Protein AF-A0A2W7J2G6-F1 (afdb_monomer_lite)

Sequence (87 aa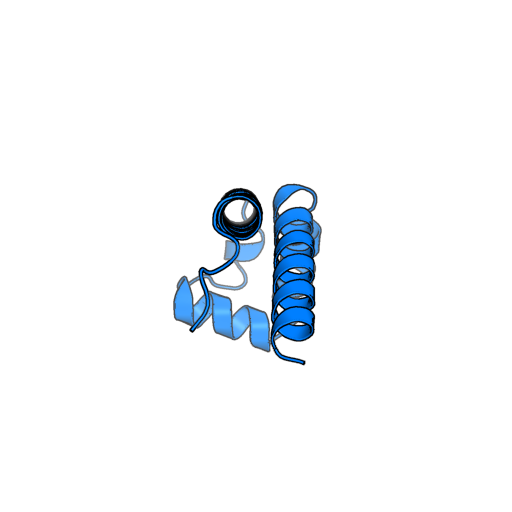):
MLRLFLLLTILWCVFISTAMAFAPERVLAYVQRSRIWMWYMKTIFSITSESLGSKTAVRWVRIQGGIGLIAALLAQYVWLVHPASSP

Secondary structure (DSSP, 8-state):
-HHHHHHHHHHHHHHHHHHHHH-HHHHHHHHHH-HHHHHHHHHHH---TTTTTSHHHHHHHHHHHHHHHHHHHHHHHHHHHS-----

Foldseek 3Di:
DVVVVVVVVLVVLLVQLQCLQPPVVVVLVVCLVDPVSQVVCCVPVVDHNVCSPDPVVSVVSNVSSVVSNVVSVVVVVCCVVCVDPDD

pLDDT: mean 75.54, std 7.94, range [41.41, 82.69]

Structure (mmCIF, N/CA/C/O backbone):
data_AF-A0A2W7J2G6-F1
#
_entry.id   AF-A0A2W7J2G6-F1
#
loop_
_atom_site.group_PDB
_atom_site.id
_atom_site.type_symbol
_atom_site.label_atom_id
_atom_site.label_alt_id
_atom_site.label_comp_id
_atom_site.label_asym_id
_atom_site.label_entity_id
_atom_site.label_seq_id
_atom_site.pdbx_PDB_ins_code
_atom_site.Cartn_x
_atom_site.Cartn_y
_atom_site.Cartn_z
_atom_site.occupancy
_atom_site.B_iso_or_equiv
_atom_site.auth_seq_id
_atom_site.auth_comp_id
_atom_site.auth_asym_id
_atom_site.auth_atom_id
_atom_site.pdbx_PDB_model_num
ATOM 1 N N . MET A 1 1 ? 8.860 -14.353 -19.725 1.00 63.22 1 MET A N 1
ATOM 2 C CA . MET A 1 1 ? 8.251 -14.649 -18.406 1.00 63.22 1 MET A CA 1
ATOM 3 C C . MET A 1 1 ? 8.588 -13.574 -17.366 1.00 63.22 1 MET A C 1
ATOM 5 O O . MET A 1 1 ? 7.663 -12.926 -16.899 1.00 63.22 1 MET A O 1
ATOM 9 N N . LEU A 1 2 ? 9.869 -13.276 -17.090 1.00 74.00 2 LEU A N 1
ATOM 10 C CA . LEU A 1 2 ? 10.287 -12.253 -16.104 1.00 74.00 2 LEU A CA 1
ATOM 11 C C . LEU A 1 2 ? 9.696 -10.845 -16.344 1.00 74.00 2 LEU A C 1
ATOM 13 O O . LEU A 1 2 ? 9.229 -10.200 -15.413 1.00 74.00 2 LEU A O 1
ATOM 17 N N . ARG A 1 3 ? 9.659 -10.381 -17.602 1.00 71.19 3 ARG A N 1
ATOM 18 C CA . ARG A 1 3 ? 9.106 -9.057 -17.958 1.00 71.19 3 ARG A CA 1
ATOM 19 C C . ARG A 1 3 ? 7.609 -8.924 -17.644 1.00 71.19 3 ARG A C 1
ATOM 21 O O . ARG A 1 3 ? 7.172 -7.884 -17.170 1.00 71.19 3 ARG A O 1
ATOM 28 N N . LEU A 1 4 ? 6.844 -9.991 -17.875 1.00 79.50 4 LEU A N 1
ATOM 29 C CA . LEU A 1 4 ? 5.409 -10.060 -17.573 1.00 79.50 4 LEU A CA 1
ATOM 30 C C . LEU A 1 4 ? 5.165 -10.078 -16.060 1.00 79.50 4 LEU A C 1
ATOM 32 O O . LEU A 1 4 ? 4.290 -9.375 -15.571 1.00 79.50 4 LEU A O 1
ATOM 36 N N . PHE A 1 5 ? 5.990 -10.823 -15.321 1.00 78.56 5 PHE A N 1
ATOM 37 C CA . PHE A 1 5 ? 5.954 -10.846 -13.861 1.00 78.56 5 PHE A CA 1
ATOM 38 C C . PHE A 1 5 ? 6.243 -9.462 -13.257 1.00 78.56 5 PHE A C 1
ATOM 40 O O . PHE A 1 5 ? 5.492 -9.002 -12.405 1.00 78.56 5 PHE A O 1
ATOM 47 N N . LEU A 1 6 ? 7.269 -8.755 -13.744 1.00 74.94 6 LEU A N 1
ATOM 48 C CA . LEU A 1 6 ? 7.584 -7.388 -13.307 1.00 74.94 6 LEU A CA 1
ATOM 49 C C . LEU A 1 6 ? 6.437 -6.409 -13.585 1.00 74.94 6 LEU A C 1
ATOM 51 O O . LEU A 1 6 ? 6.079 -5.633 -12.704 1.00 74.94 6 LEU A O 1
ATOM 55 N N . LEU A 1 7 ? 5.827 -6.476 -14.771 1.00 76.56 7 LEU A N 1
ATOM 56 C CA . LEU A 1 7 ? 4.668 -5.649 -15.121 1.00 76.56 7 LEU A CA 1
ATOM 57 C C . LEU A 1 7 ? 3.475 -5.893 -14.193 1.00 76.56 7 LEU A C 1
ATOM 59 O O . LEU A 1 7 ? 2.869 -4.936 -13.717 1.00 76.56 7 LEU A O 1
ATOM 63 N N . LEU A 1 8 ? 3.160 -7.157 -13.903 1.00 81.19 8 LEU A N 1
ATOM 64 C CA . LEU A 1 8 ? 2.081 -7.511 -12.978 1.00 81.19 8 LEU A CA 1
ATOM 65 C C . LEU A 1 8 ? 2.362 -6.998 -11.564 1.00 81.19 8 LEU A C 1
ATOM 67 O O . LEU A 1 8 ? 1.466 -6.448 -10.928 1.00 81.19 8 LEU A O 1
ATOM 71 N N . THR A 1 9 ? 3.604 -7.108 -11.095 1.00 79.56 9 THR A N 1
ATOM 72 C CA . THR A 1 9 ? 4.011 -6.576 -9.790 1.00 79.56 9 THR A CA 1
ATOM 73 C C . THR A 1 9 ? 3.892 -5.054 -9.739 1.00 79.56 9 THR A C 1
ATOM 75 O O . THR A 1 9 ? 3.368 -4.524 -8.765 1.00 79.56 9 THR A O 1
ATOM 78 N N . ILE A 1 10 ? 4.305 -4.340 -10.794 1.00 78.88 10 ILE A N 1
ATOM 79 C CA . ILE A 1 10 ? 4.169 -2.876 -10.874 1.00 78.88 10 ILE A CA 1
ATOM 80 C C . ILE A 1 10 ? 2.692 -2.475 -10.859 1.00 78.88 10 ILE A C 1
ATOM 82 O O . ILE A 1 10 ? 2.304 -1.628 -10.058 1.00 78.88 10 ILE A O 1
ATOM 86 N N . LEU A 1 11 ? 1.854 -3.110 -11.686 1.00 80.62 11 LEU A N 1
ATOM 87 C CA . LEU A 1 11 ? 0.409 -2.856 -11.707 1.00 80.62 11 LEU A CA 1
ATOM 88 C C . LEU A 1 11 ? -0.225 -3.112 -10.341 1.00 80.62 11 LEU A C 1
ATOM 90 O O . LEU A 1 11 ? -1.068 -2.334 -9.891 1.00 80.62 11 LEU A O 1
ATOM 94 N N . TRP A 1 12 ? 0.208 -4.172 -9.660 1.00 79.69 12 TRP A N 1
ATOM 95 C CA . TRP A 1 12 ? -0.316 -4.499 -8.348 1.00 79.69 12 TRP A CA 1
ATOM 96 C C . TRP A 1 12 ? 0.093 -3.469 -7.289 1.00 79.69 12 TRP A C 1
ATOM 98 O O . TRP A 1 12 ? -0.752 -2.996 -6.528 1.00 79.69 12 TRP A O 1
ATOM 108 N N . CYS A 1 13 ? 1.354 -3.028 -7.306 1.00 79.12 13 CYS A N 1
ATOM 109 C CA . CYS A 1 13 ? 1.836 -1.937 -6.462 1.00 79.12 13 CYS A CA 1
ATOM 110 C C . CYS A 1 13 ? 1.063 -0.636 -6.711 1.00 79.12 13 CYS A C 1
ATOM 112 O O . CYS A 1 13 ? 0.601 -0.020 -5.754 1.00 79.12 13 CYS A O 1
ATOM 114 N N . VAL A 1 14 ? 0.850 -0.249 -7.975 1.00 80.94 14 VAL A N 1
ATOM 115 C CA . VAL A 1 14 ? 0.058 0.942 -8.324 1.00 80.94 14 VAL A CA 1
ATOM 116 C C . VAL A 1 14 ? -1.352 0.825 -7.755 1.00 80.94 14 VAL A C 1
ATOM 118 O O . VAL A 1 14 ? -1.830 1.766 -7.125 1.00 80.94 14 VAL A O 1
ATOM 121 N N . PHE A 1 15 ? -2.015 -0.321 -7.915 1.00 81.94 15 PHE A N 1
ATOM 122 C CA . PHE A 1 15 ? -3.376 -0.508 -7.417 1.00 81.94 15 PHE A CA 1
ATOM 123 C C . PHE A 1 15 ? -3.457 -0.388 -5.889 1.00 81.94 15 PHE A C 1
ATOM 125 O O . PHE A 1 15 ? -4.303 0.350 -5.381 1.00 81.94 15 PHE A O 1
ATOM 132 N N . ILE A 1 16 ? -2.566 -1.059 -5.148 1.00 80.25 16 ILE A N 1
ATOM 133 C CA . ILE A 1 16 ? -2.528 -0.972 -3.680 1.00 80.25 16 ILE A CA 1
ATOM 134 C C . ILE A 1 16 ? -2.241 0.467 -3.237 1.00 80.25 16 ILE A C 1
ATOM 136 O O . ILE A 1 16 ? -2.940 0.996 -2.372 1.00 80.25 16 ILE A O 1
ATOM 140 N N . SER A 1 17 ? -1.252 1.127 -3.841 1.00 77.94 17 SER A N 1
ATOM 141 C CA . SER A 1 17 ? -0.891 2.510 -3.513 1.00 77.94 17 SER A CA 1
ATOM 142 C C . SER A 1 17 ? -2.023 3.492 -3.806 1.00 77.94 17 SER A C 1
ATOM 144 O O . SER A 1 17 ? -2.293 4.382 -3.001 1.00 77.94 17 SER A O 1
ATOM 146 N N . THR A 1 18 ? -2.748 3.285 -4.905 1.00 81.31 18 THR A N 1
ATOM 147 C CA . THR A 1 18 ? -3.937 4.071 -5.255 1.00 81.31 18 THR A CA 1
ATOM 148 C C . THR A 1 18 ? -5.041 3.863 -4.217 1.00 81.31 18 THR A C 1
ATOM 150 O O . THR A 1 18 ? -5.613 4.829 -3.711 1.00 81.31 18 THR A O 1
ATOM 153 N N . ALA A 1 19 ? -5.298 2.614 -3.819 1.00 80.12 19 ALA A N 1
ATOM 154 C CA . ALA A 1 19 ? -6.273 2.308 -2.776 1.00 80.12 19 ALA A CA 1
ATOM 155 C C . ALA A 1 19 ? -5.904 2.971 -1.435 1.00 80.12 19 ALA A C 1
ATOM 157 O O . ALA A 1 19 ? -6.768 3.555 -0.781 1.00 80.12 19 ALA A O 1
ATOM 158 N N . MET A 1 20 ? -4.622 2.958 -1.059 1.00 79.62 20 MET A N 1
ATOM 159 C CA . MET A 1 20 ? -4.115 3.632 0.142 1.00 79.62 20 MET A CA 1
ATOM 160 C C . MET A 1 20 ? -4.223 5.164 0.063 1.00 79.62 20 MET A C 1
ATOM 162 O O . MET A 1 20 ? -4.518 5.807 1.069 1.00 79.62 20 MET A O 1
ATOM 166 N N . ALA A 1 21 ? -4.023 5.764 -1.114 1.00 76.94 21 ALA A N 1
ATOM 167 C CA . ALA A 1 21 ? -4.055 7.216 -1.301 1.00 76.94 21 ALA A CA 1
ATOM 168 C C . ALA A 1 21 ? -5.482 7.803 -1.319 1.00 76.94 21 ALA A C 1
ATOM 170 O O . ALA A 1 21 ? -5.727 8.879 -0.755 1.00 76.94 21 ALA A O 1
ATOM 171 N N . PHE A 1 22 ? -6.430 7.106 -1.954 1.00 80.25 22 PHE A N 1
ATOM 172 C CA . PHE A 1 22 ? -7.798 7.601 -2.152 1.00 80.25 22 PHE A CA 1
ATOM 173 C C . PHE A 1 22 ? -8.804 7.051 -1.142 1.00 80.25 22 PHE A C 1
ATOM 175 O O . PHE A 1 22 ? -9.725 7.769 -0.762 1.00 80.25 22 PHE A O 1
ATOM 182 N N . ALA A 1 23 ? -8.618 5.817 -0.671 1.00 82.69 23 ALA A N 1
ATOM 183 C CA . ALA A 1 23 ? -9.519 5.166 0.276 1.00 82.69 23 ALA A CA 1
ATOM 184 C C . ALA A 1 23 ? -8.765 4.587 1.494 1.00 82.69 23 ALA A C 1
ATOM 186 O O . ALA A 1 23 ? -8.936 3.404 1.814 1.00 82.69 23 ALA A O 1
ATOM 187 N N . PRO A 1 24 ? -7.962 5.403 2.214 1.00 79.31 24 PRO A N 1
ATOM 188 C CA . PRO A 1 24 ? -7.163 4.932 3.347 1.00 79.31 24 PRO A CA 1
ATOM 189 C C . PRO A 1 24 ? -8.024 4.281 4.435 1.00 79.31 24 PRO A C 1
ATOM 191 O O . PRO A 1 24 ? -7.609 3.295 5.031 1.00 79.31 24 PRO A O 1
ATOM 194 N N . GLU A 1 25 ? -9.248 4.765 4.649 1.00 81.31 25 GLU A N 1
ATOM 195 C CA . GLU A 1 25 ? -10.191 4.217 5.634 1.00 81.31 25 GLU A CA 1
ATOM 196 C C . GLU A 1 25 ? -10.613 2.778 5.307 1.00 81.31 25 GLU A C 1
ATOM 198 O O . GLU A 1 25 ? -10.659 1.923 6.189 1.00 81.31 25 GLU A O 1
ATOM 203 N N . ARG A 1 26 ? -10.861 2.472 4.026 1.00 81.81 26 ARG A N 1
ATOM 204 C CA . ARG A 1 26 ? -11.199 1.109 3.588 1.00 81.81 26 ARG A CA 1
ATOM 205 C C . ARG A 1 26 ? -10.008 0.169 3.705 1.00 81.81 26 ARG A C 1
ATOM 207 O O . ARG A 1 26 ? -10.179 -0.982 4.101 1.00 81.81 26 ARG A O 1
ATOM 214 N N . VAL A 1 27 ? -8.811 0.658 3.383 1.00 80.75 27 VAL A N 1
ATOM 215 C CA . VAL A 1 27 ? -7.578 -0.120 3.548 1.00 80.75 27 VAL A CA 1
ATOM 216 C C . VAL A 1 27 ? -7.324 -0.398 5.024 1.00 80.75 27 VAL A C 1
ATOM 218 O O . VAL A 1 27 ? -7.042 -1.535 5.379 1.00 80.75 27 VAL A O 1
ATOM 221 N N . LEU A 1 28 ? -7.499 0.592 5.897 1.00 79.56 28 LEU A N 1
ATOM 222 C CA . LEU A 1 28 ? -7.367 0.425 7.343 1.00 79.56 28 LEU A CA 1
ATOM 223 C C . LEU A 1 28 ? -8.393 -0.560 7.909 1.00 79.56 28 LEU A C 1
ATOM 225 O O . LEU A 1 28 ? -8.018 -1.437 8.682 1.00 79.56 28 LEU A O 1
ATOM 229 N N . ALA A 1 29 ? -9.651 -0.496 7.466 1.00 82.44 29 ALA A N 1
ATOM 230 C CA . ALA A 1 29 ? -10.673 -1.472 7.842 1.00 82.44 29 ALA A CA 1
ATOM 231 C C . ALA A 1 29 ? -10.305 -2.900 7.392 1.00 82.44 29 ALA A C 1
ATOM 233 O O . ALA A 1 29 ? -10.522 -3.869 8.123 1.00 82.44 29 ALA A O 1
ATOM 234 N N . TYR A 1 30 ? -9.699 -3.046 6.209 1.00 80.44 30 TYR A N 1
ATOM 235 C CA . TYR A 1 30 ? -9.191 -4.330 5.728 1.00 80.44 30 TYR A CA 1
ATOM 236 C C . TYR A 1 30 ? -7.976 -4.812 6.535 1.00 80.44 30 TYR A 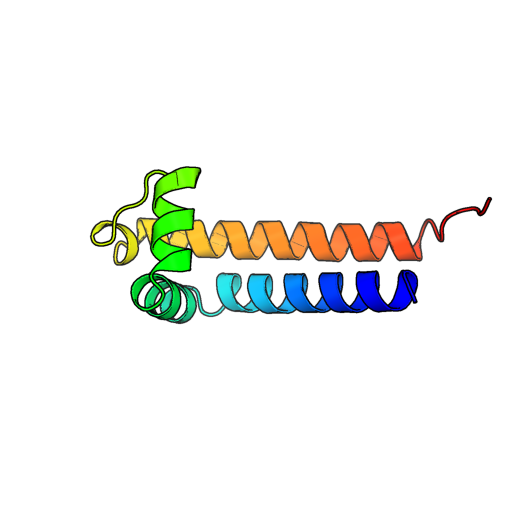C 1
ATOM 238 O O . TYR A 1 30 ? -7.929 -5.971 6.943 1.00 80.44 30 TYR A O 1
ATOM 246 N N . VAL A 1 31 ? -7.023 -3.922 6.827 1.00 77.44 31 VAL A N 1
ATOM 247 C CA . VAL A 1 31 ? -5.840 -4.197 7.660 1.00 77.44 31 VAL A CA 1
ATOM 248 C C . VAL A 1 31 ? -6.258 -4.647 9.057 1.00 77.44 31 VAL A C 1
ATOM 250 O O . VAL A 1 31 ? -5.731 -5.635 9.559 1.00 77.44 31 VAL A O 1
ATOM 253 N N . GLN A 1 32 ? -7.248 -3.985 9.655 1.00 79.69 32 GLN A N 1
ATOM 254 C CA . GLN A 1 32 ? -7.803 -4.359 10.953 1.00 79.69 32 GLN A CA 1
ATOM 255 C C . GLN A 1 32 ? -8.459 -5.749 10.918 1.00 79.69 32 GLN A C 1
ATOM 257 O O . GLN A 1 32 ? -8.374 -6.498 11.891 1.00 79.69 32 GLN A O 1
ATOM 262 N N . ARG A 1 33 ? -9.077 -6.128 9.790 1.00 81.00 33 ARG A N 1
ATOM 263 C CA . ARG A 1 33 ? -9.704 -7.445 9.602 1.00 81.00 33 ARG A CA 1
ATOM 264 C C . ARG A 1 33 ? -8.690 -8.558 9.307 1.00 81.00 33 ARG A C 1
ATOM 266 O O . ARG A 1 33 ? -8.905 -9.703 9.704 1.00 81.00 33 ARG A O 1
ATOM 273 N N . SER A 1 34 ? -7.585 -8.254 8.631 1.00 79.94 34 SER A N 1
ATOM 274 C CA . SER A 1 34 ? -6.549 -9.228 8.275 1.00 79.94 34 SER A CA 1
ATOM 275 C C . SER A 1 34 ? -5.467 -9.341 9.348 1.00 79.94 34 SER A C 1
ATOM 277 O O . SER A 1 34 ? -4.595 -8.484 9.467 1.00 79.94 34 SER A O 1
ATOM 279 N N . ARG A 1 35 ? -5.427 -10.483 10.052 1.00 77.44 35 ARG A N 1
ATOM 280 C CA . ARG A 1 35 ? -4.395 -10.771 11.070 1.00 77.44 35 ARG A CA 1
ATOM 281 C C . ARG A 1 35 ? -2.961 -10.640 10.554 1.00 77.44 35 ARG A C 1
ATOM 283 O O . ARG A 1 35 ? -2.123 -10.123 11.278 1.00 77.44 35 ARG A O 1
ATOM 290 N N . ILE A 1 36 ? -2.689 -11.069 9.320 1.00 81.44 36 ILE A N 1
ATOM 291 C CA . ILE A 1 36 ? -1.352 -10.989 8.701 1.00 81.44 36 ILE A CA 1
ATOM 292 C C . ILE A 1 36 ? -0.914 -9.530 8.533 1.00 81.44 36 ILE A C 1
ATOM 294 O O . ILE A 1 36 ? 0.207 -9.173 8.880 1.00 81.44 36 ILE A O 1
ATOM 298 N N . TRP A 1 37 ? -1.819 -8.677 8.052 1.00 74.06 37 TRP A N 1
ATOM 299 C CA . TRP A 1 37 ? -1.553 -7.253 7.858 1.00 74.06 37 TRP A CA 1
ATOM 300 C C . TRP A 1 37 ? -1.386 -6.509 9.181 1.00 74.06 37 TRP A C 1
ATOM 302 O O . TRP A 1 37 ? -0.481 -5.692 9.315 1.00 74.06 37 TRP A O 1
ATOM 312 N N . MET A 1 38 ? -2.212 -6.837 10.172 1.00 76.12 38 MET A N 1
ATOM 313 C CA . MET A 1 38 ? -2.051 -6.373 11.550 1.00 76.12 38 MET A CA 1
ATOM 314 C C . MET A 1 38 ? -0.691 -6.770 12.134 1.00 76.12 38 MET A C 1
ATOM 316 O O . MET A 1 38 ? -0.034 -5.949 12.768 1.00 76.12 38 MET A O 1
ATOM 320 N N . TRP A 1 39 ? -0.243 -8.005 11.893 1.00 79.19 39 TRP A N 1
ATOM 321 C CA . TRP A 1 39 ? 1.074 -8.466 12.329 1.00 79.19 39 TRP A CA 1
ATOM 322 C C . TRP A 1 39 ? 2.182 -7.667 11.646 1.00 79.19 39 TRP A C 1
ATOM 324 O O . TRP A 1 39 ? 3.021 -7.098 12.328 1.00 79.19 39 TRP A O 1
ATOM 334 N N . TYR A 1 40 ? 2.122 -7.528 10.321 1.00 74.69 40 TYR A N 1
ATOM 335 C CA . TYR A 1 40 ? 3.083 -6.743 9.547 1.00 74.69 40 TYR A CA 1
ATOM 336 C C . TYR A 1 40 ? 3.183 -5.288 10.032 1.00 74.69 40 TYR A C 1
ATOM 338 O O . TYR A 1 40 ? 4.279 -4.789 10.282 1.00 74.69 40 TYR A O 1
ATOM 346 N N . MET A 1 41 ? 2.044 -4.620 10.232 1.00 72.31 41 MET A N 1
ATOM 347 C CA . MET A 1 41 ? 1.999 -3.242 10.732 1.00 72.31 41 MET A CA 1
ATOM 348 C C . MET A 1 41 ? 2.545 -3.122 12.159 1.00 72.31 41 MET A C 1
ATOM 350 O O . MET A 1 41 ? 3.247 -2.160 12.471 1.00 72.31 41 MET A O 1
ATOM 354 N N . LYS A 1 42 ? 2.290 -4.118 13.014 1.00 76.44 42 LYS A N 1
ATOM 355 C CA . LYS A 1 42 ? 2.844 -4.171 14.369 1.00 76.44 42 LYS A CA 1
ATOM 356 C C . LYS A 1 42 ? 4.356 -4.413 14.366 1.00 76.44 42 LYS A C 1
ATOM 358 O O . LYS A 1 42 ? 5.052 -3.815 15.174 1.00 76.44 42 LYS A O 1
ATOM 363 N N . THR A 1 43 ? 4.869 -5.260 13.476 1.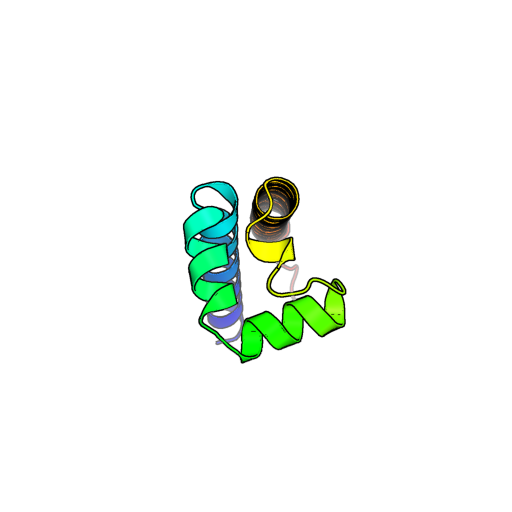00 77.81 43 THR A N 1
ATOM 364 C CA . THR A 1 43 ? 6.299 -5.599 13.416 1.00 77.81 43 THR A CA 1
ATOM 365 C C . THR A 1 43 ? 7.136 -4.488 12.788 1.00 77.81 43 THR A C 1
ATOM 367 O O . THR A 1 43 ? 8.222 -4.203 13.275 1.00 77.81 43 THR A O 1
ATOM 370 N N . ILE A 1 44 ? 6.650 -3.863 11.712 1.00 73.31 44 ILE A N 1
ATOM 371 C CA . ILE A 1 44 ? 7.414 -2.851 10.967 1.00 73.31 44 ILE A CA 1
ATOM 372 C C . ILE A 1 44 ? 7.235 -1.458 11.577 1.00 73.31 44 ILE A C 1
ATOM 374 O O . ILE A 1 44 ? 8.198 -0.707 11.698 1.00 73.31 44 ILE A O 1
ATOM 378 N N . PHE A 1 45 ? 6.002 -1.100 11.941 1.00 67.12 45 PHE A N 1
ATOM 379 C CA . PHE A 1 45 ? 5.649 0.269 12.324 1.00 67.12 45 PHE A CA 1
ATOM 380 C C . PHE A 1 45 ? 5.298 0.415 13.807 1.00 67.12 45 PHE A C 1
ATOM 382 O O . PHE A 1 45 ? 4.987 1.521 14.243 1.00 67.12 45 PHE A O 1
ATOM 389 N N . SER A 1 46 ? 5.325 -0.672 14.591 1.00 73.75 46 SER A N 1
ATOM 390 C CA . SER A 1 46 ? 4.892 -0.678 16.000 1.00 73.75 46 SER A CA 1
ATOM 391 C C . SER A 1 46 ? 3.472 -0.124 16.199 1.00 73.75 46 SER A C 1
ATOM 393 O O . SER A 1 46 ? 3.131 0.384 17.265 1.00 73.75 46 SER A O 1
ATOM 395 N N . ILE A 1 47 ? 2.628 -0.220 15.164 1.00 67.81 47 ILE A N 1
ATOM 396 C CA . ILE A 1 47 ? 1.245 0.263 15.168 1.00 67.81 47 ILE A CA 1
ATOM 397 C C . ILE A 1 47 ? 0.334 -0.819 15.763 1.00 67.81 47 ILE A C 1
ATOM 399 O O . ILE A 1 47 ? 0.364 -1.979 15.351 1.00 67.81 47 ILE A O 1
ATOM 403 N N . THR A 1 48 ? -0.497 -0.439 16.731 1.00 70.81 48 THR A N 1
ATOM 404 C CA . THR A 1 48 ? -1.513 -1.285 17.374 1.00 70.81 48 THR A CA 1
ATOM 405 C C . THR A 1 48 ? -2.908 -1.072 16.775 1.00 70.81 48 THR A C 1
ATOM 407 O O . THR A 1 48 ? -3.196 -0.054 16.149 1.00 70.81 48 THR A O 1
ATOM 410 N N . SER A 1 49 ? -3.820 -2.028 16.992 1.00 67.19 49 SER A N 1
ATOM 411 C CA . SER A 1 49 ? -5.216 -1.953 16.519 1.00 67.19 49 SER A CA 1
ATOM 412 C C . SER A 1 49 ? -5.971 -0.712 16.982 1.00 67.19 49 SER A C 1
ATOM 414 O O . SER A 1 49 ? -6.824 -0.221 16.251 1.00 67.19 49 SER A O 1
ATOM 416 N N . GLU A 1 50 ? -5.655 -0.188 18.166 1.00 67.94 50 GLU A N 1
ATOM 417 C CA . GLU A 1 50 ? -6.264 1.043 18.681 1.00 67.94 50 GLU A CA 1
ATOM 418 C C . GLU A 1 50 ? -5.805 2.291 17.921 1.00 67.94 50 GLU A C 1
ATOM 420 O O . GLU A 1 50 ? -6.587 3.220 17.733 1.00 67.94 50 GLU A O 1
ATOM 425 N N . SER A 1 51 ? -4.560 2.318 17.432 1.00 69.00 51 SER A N 1
ATOM 426 C CA . SER A 1 51 ? -4.041 3.475 16.700 1.00 69.00 51 SER A CA 1
ATOM 427 C C . SER A 1 51 ? -4.437 3.473 15.222 1.00 69.00 51 SER A C 1
ATOM 429 O O . SER A 1 51 ? -4.479 4.546 14.622 1.00 69.00 51 SER A O 1
ATOM 431 N N . LEU A 1 52 ? -4.827 2.321 14.655 1.00 66.75 52 LEU A N 1
ATOM 432 C CA . LEU A 1 52 ? -5.319 2.182 13.273 1.00 66.75 52 LEU A CA 1
ATOM 433 C C . LEU A 1 52 ? -6.597 2.997 12.984 1.00 66.75 52 LEU A C 1
ATOM 435 O O . LEU A 1 52 ? -6.784 3.437 11.853 1.00 66.75 52 LEU A O 1
ATOM 439 N N . GLY A 1 53 ? -7.444 3.250 13.989 1.00 64.88 53 GLY A N 1
ATOM 440 C CA . GLY A 1 53 ? -8.642 4.096 13.857 1.00 64.88 53 GLY A CA 1
ATOM 441 C C . GLY A 1 53 ? -8.382 5.601 14.009 1.00 64.88 53 GLY A C 1
ATOM 442 O O . GLY A 1 53 ? -9.281 6.414 13.798 1.00 64.88 53 GLY A O 1
ATOM 443 N N . SER A 1 54 ? -7.163 5.999 14.385 1.00 77.31 54 SER A N 1
ATOM 444 C CA . SER A 1 54 ? -6.815 7.404 14.596 1.00 77.31 54 SER A CA 1
ATOM 445 C C . SER A 1 54 ? -6.643 8.149 13.271 1.00 77.31 54 SER A C 1
ATOM 447 O O . SER A 1 54 ? -6.102 7.616 12.299 1.00 77.31 54 SER A O 1
ATOM 449 N N . LYS A 1 55 ? -6.990 9.445 13.258 1.00 78.19 55 LYS A N 1
ATOM 450 C CA . LYS A 1 55 ? -6.707 10.359 12.132 1.00 78.19 55 LYS A CA 1
ATOM 451 C C . LYS A 1 55 ? -5.231 10.328 11.724 1.00 78.19 55 LYS A C 1
ATOM 453 O O . LYS A 1 55 ? -4.911 10.531 10.555 1.00 78.19 55 LYS A O 1
ATOM 458 N N . THR A 1 56 ? -4.339 10.045 12.672 1.00 78.38 56 THR A N 1
ATOM 459 C CA . THR A 1 56 ? -2.902 9.900 12.432 1.00 78.38 56 THR A CA 1
ATOM 460 C C . THR A 1 56 ? -2.597 8.690 11.546 1.00 78.38 56 THR A C 1
ATOM 462 O O . THR A 1 56 ? -1.868 8.842 10.569 1.00 78.38 56 THR A O 1
ATOM 465 N N . ALA A 1 57 ? -3.196 7.521 11.800 1.00 75.00 57 ALA A N 1
ATOM 466 C CA . ALA A 1 57 ? -2.997 6.325 10.976 1.00 75.00 57 ALA A CA 1
ATOM 467 C C . ALA A 1 57 ? -3.560 6.494 9.560 1.00 75.00 57 ALA A C 1
ATOM 469 O O . ALA A 1 57 ? -2.892 6.139 8.592 1.00 75.00 57 ALA A O 1
ATOM 470 N N . VAL A 1 58 ? -4.731 7.129 9.422 1.00 77.94 58 VAL A N 1
ATOM 471 C CA . VAL A 1 58 ? -5.300 7.494 8.110 1.00 77.94 58 VAL A CA 1
ATOM 472 C C . VAL A 1 58 ? -4.319 8.361 7.322 1.00 77.94 58 VAL A C 1
ATOM 474 O O . VAL A 1 58 ? -4.078 8.111 6.142 1.00 77.94 58 VAL A O 1
ATOM 477 N N . ARG A 1 59 ? -3.704 9.354 7.976 1.00 80.06 59 ARG A N 1
ATOM 478 C CA . ARG A 1 59 ? -2.721 10.245 7.348 1.00 80.06 59 ARG A CA 1
ATOM 479 C C . ARG A 1 59 ? -1.458 9.494 6.926 1.00 80.06 59 ARG A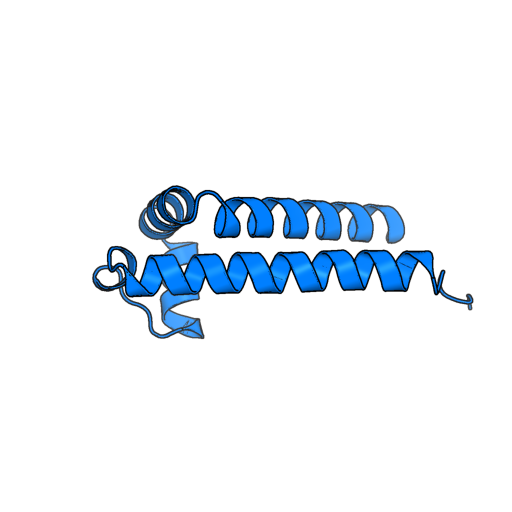 C 1
ATOM 481 O O . ARG A 1 59 ? -1.000 9.694 5.806 1.00 80.06 59 ARG A O 1
ATOM 488 N N . TRP A 1 60 ? -0.943 8.604 7.773 1.00 79.00 60 TRP A N 1
ATOM 489 C CA . TRP A 1 60 ? 0.223 7.772 7.463 1.00 79.00 60 TRP A CA 1
ATOM 490 C C . TRP A 1 60 ? -0.020 6.821 6.293 1.00 79.00 60 TRP A C 1
ATOM 492 O O . TRP A 1 60 ? 0.800 6.778 5.380 1.00 79.00 60 TRP A O 1
ATOM 502 N N . VAL A 1 61 ? -1.160 6.123 6.267 1.00 79.88 61 VAL A N 1
ATOM 503 C CA . VAL A 1 61 ? -1.531 5.243 5.146 1.00 79.88 61 VAL A CA 1
ATOM 504 C C . VAL A 1 61 ? -1.662 6.040 3.854 1.00 79.88 61 VA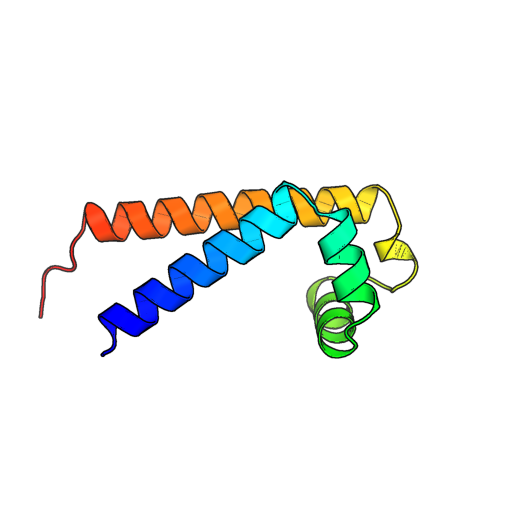L A C 1
ATOM 506 O O . VAL A 1 61 ? -1.194 5.600 2.807 1.00 79.88 61 VAL A O 1
ATOM 509 N N . ARG A 1 62 ? -2.222 7.249 3.921 1.00 80.56 62 ARG A N 1
ATOM 510 C CA . ARG A 1 62 ? -2.338 8.125 2.752 1.00 80.56 62 ARG A CA 1
ATOM 511 C C . ARG A 1 62 ? -0.977 8.586 2.231 1.00 80.56 62 ARG A C 1
ATOM 513 O O . ARG A 1 62 ? -0.759 8.583 1.022 1.00 80.56 62 ARG A O 1
ATOM 520 N N . ILE A 1 63 ? -0.061 8.943 3.134 1.00 81.81 63 ILE A N 1
ATOM 521 C CA . ILE A 1 63 ? 1.322 9.307 2.798 1.00 81.81 63 ILE A CA 1
ATOM 522 C C . ILE A 1 63 ? 2.051 8.105 2.184 1.00 81.81 63 ILE A C 1
ATOM 524 O O . ILE A 1 63 ? 2.677 8.258 1.140 1.00 81.81 63 ILE A O 1
ATOM 528 N N . GLN A 1 64 ? 1.915 6.904 2.755 1.00 79.31 64 GLN A N 1
ATOM 529 C CA . GLN A 1 64 ? 2.471 5.678 2.172 1.00 79.31 64 GLN A CA 1
ATOM 530 C C . GLN A 1 64 ? 1.906 5.379 0.784 1.00 79.31 64 GLN A C 1
ATOM 532 O O . GLN A 1 64 ? 2.670 5.053 -0.122 1.00 79.31 64 GLN A O 1
ATOM 537 N N . GLY A 1 65 ? 0.591 5.519 0.600 1.00 79.25 65 GLY A N 1
ATOM 538 C CA . GLY A 1 65 ? -0.051 5.378 -0.703 1.00 79.25 65 GLY A CA 1
ATOM 539 C C . GLY A 1 65 ? 0.529 6.352 -1.726 1.00 79.25 65 GLY A C 1
ATOM 540 O O . GLY A 1 65 ? 0.893 5.940 -2.821 1.00 79.25 65 GLY A O 1
ATOM 541 N N . GLY A 1 66 ? 0.705 7.621 -1.345 1.00 79.88 66 GLY A N 1
ATOM 542 C CA . GLY A 1 66 ? 1.335 8.637 -2.192 1.00 79.88 66 GLY A CA 1
ATOM 543 C C . GLY A 1 66 ? 2.790 8.316 -2.545 1.00 79.88 66 GLY A C 1
ATOM 544 O O . GLY A 1 66 ? 3.154 8.353 -3.717 1.00 79.88 66 GLY A O 1
ATOM 545 N N . ILE A 1 67 ? 3.610 7.942 -1.557 1.00 82.44 67 ILE A N 1
ATOM 546 C CA . ILE A 1 67 ? 5.016 7.557 -1.768 1.00 82.44 67 ILE A CA 1
ATOM 547 C C . ILE A 1 67 ? 5.108 6.337 -2.691 1.00 82.44 67 ILE A C 1
ATOM 549 O O . ILE A 1 67 ? 5.903 6.338 -3.628 1.00 82.44 67 ILE A O 1
ATOM 553 N N . GLY A 1 68 ? 4.278 5.316 -2.464 1.00 78.38 68 GLY A N 1
ATOM 554 C CA . GLY A 1 68 ? 4.243 4.115 -3.297 1.00 78.38 68 GLY A CA 1
ATOM 555 C C . GLY A 1 68 ? 3.805 4.404 -4.734 1.00 78.38 68 GLY A C 1
ATOM 556 O O . GLY A 1 68 ? 4.384 3.854 -5.667 1.00 78.38 68 GLY A O 1
ATOM 557 N N . LEU A 1 69 ? 2.858 5.328 -4.929 1.00 81.38 69 LEU A N 1
ATOM 558 C CA . LEU A 1 69 ? 2.430 5.763 -6.258 1.00 81.38 69 LEU A CA 1
ATOM 559 C C . LEU A 1 69 ? 3.563 6.484 -7.001 1.00 81.38 69 LEU A C 1
ATOM 561 O O . LEU A 1 69 ? 3.832 6.176 -8.159 1.00 81.38 69 LEU A O 1
ATOM 565 N N . ILE A 1 70 ? 4.257 7.404 -6.321 1.00 82.38 70 ILE A N 1
ATOM 566 C CA . ILE A 1 70 ? 5.414 8.121 -6.875 1.00 82.38 70 ILE A CA 1
ATOM 567 C C . ILE A 1 70 ? 6.519 7.129 -7.236 1.00 82.38 70 ILE A C 1
ATOM 569 O O . ILE A 1 70 ? 7.048 7.196 -8.340 1.00 82.38 70 ILE A O 1
ATOM 573 N N . ALA A 1 71 ? 6.835 6.181 -6.350 1.00 81.12 71 ALA A N 1
ATOM 574 C CA . ALA A 1 71 ? 7.852 5.163 -6.594 1.00 81.12 71 ALA A CA 1
ATOM 575 C C . ALA A 1 71 ? 7.492 4.249 -7.776 1.00 81.12 71 ALA A C 1
ATOM 577 O O . ALA A 1 71 ? 8.355 3.949 -8.597 1.00 81.12 71 ALA A O 1
ATOM 578 N N . ALA A 1 72 ? 6.226 3.839 -7.903 1.00 79.50 72 ALA A N 1
ATOM 579 C CA . ALA A 1 72 ? 5.768 3.015 -9.017 1.00 79.50 72 ALA A CA 1
ATOM 580 C C . ALA A 1 72 ? 5.804 3.773 -10.354 1.00 79.50 72 ALA A C 1
ATOM 582 O O . ALA A 1 72 ? 6.251 3.218 -11.357 1.00 79.50 72 ALA A O 1
ATOM 583 N N . LEU A 1 73 ? 5.404 5.049 -10.363 1.00 80.56 73 LEU A N 1
ATOM 584 C CA . LEU A 1 73 ? 5.517 5.920 -11.536 1.00 80.56 73 LEU A CA 1
ATOM 585 C C . LEU A 1 73 ? 6.980 6.167 -11.919 1.00 80.56 73 LEU A C 1
ATOM 587 O O . LEU A 1 73 ? 7.314 6.102 -13.099 1.00 80.56 73 LEU A O 1
ATOM 591 N N . LEU A 1 74 ? 7.866 6.385 -10.941 1.00 82.31 74 LEU A N 1
ATOM 592 C CA . LEU A 1 74 ? 9.307 6.503 -11.173 1.00 82.31 74 LEU A CA 1
ATOM 593 C C . LEU A 1 74 ? 9.888 5.209 -11.744 1.00 82.31 74 LEU A C 1
ATOM 595 O O . LEU A 1 74 ? 10.658 5.262 -12.695 1.00 82.31 74 LEU A O 1
ATOM 599 N N . ALA A 1 75 ? 9.508 4.050 -11.205 1.00 78.12 75 ALA A N 1
ATOM 600 C CA . ALA A 1 75 ? 9.952 2.756 -11.711 1.00 78.12 75 ALA A CA 1
ATOM 601 C C . ALA A 1 75 ? 9.477 2.521 -13.152 1.00 78.12 75 ALA A C 1
ATOM 603 O O . ALA A 1 75 ? 10.253 2.064 -13.989 1.00 78.12 75 ALA A O 1
ATOM 604 N N . GLN A 1 76 ? 8.229 2.883 -13.466 1.00 75.69 76 GLN A N 1
ATOM 605 C CA . GLN A 1 76 ? 7.700 2.823 -14.826 1.00 75.69 76 GLN A CA 1
ATOM 606 C C . GLN A 1 76 ? 8.438 3.789 -15.765 1.00 75.69 76 GLN A C 1
ATOM 608 O O . GLN A 1 76 ? 8.790 3.403 -16.875 1.00 75.69 76 GLN A O 1
ATOM 613 N N . TYR A 1 77 ? 8.721 5.013 -15.315 1.00 78.12 77 TYR A N 1
ATOM 614 C CA . TYR A 1 77 ? 9.495 6.001 -16.067 1.00 78.12 77 TYR A CA 1
ATOM 615 C C . TYR A 1 77 ? 10.923 5.519 -16.342 1.00 78.12 77 TYR A C 1
ATOM 617 O O . TYR A 1 77 ? 11.360 5.533 -17.487 1.00 78.12 77 TYR A O 1
ATOM 625 N N . VAL A 1 78 ? 11.631 5.022 -15.322 1.00 77.75 78 VAL A N 1
ATOM 626 C CA . VAL A 1 78 ? 12.978 4.448 -15.467 1.00 77.75 78 VAL A CA 1
ATOM 627 C C . VAL A 1 78 ? 12.957 3.276 -16.441 1.00 77.75 78 VAL A C 1
ATOM 629 O O . VAL A 1 78 ? 13.830 3.188 -17.292 1.00 77.75 78 VAL A O 1
ATOM 632 N N . TRP A 1 79 ? 11.945 2.412 -16.376 1.00 69.38 79 TRP A N 1
ATOM 633 C CA . TRP A 1 79 ? 11.810 1.286 -17.299 1.00 69.38 79 TRP A CA 1
ATOM 634 C C . TRP A 1 79 ? 11.535 1.714 -18.751 1.00 69.38 79 TRP A C 1
ATOM 636 O O . TRP A 1 79 ? 12.031 1.079 -19.679 1.00 69.38 79 TRP A O 1
ATOM 646 N N . LEU A 1 80 ? 10.762 2.787 -18.956 1.00 70.25 80 LEU A N 1
ATOM 647 C CA . LEU A 1 80 ? 10.462 3.337 -20.283 1.00 70.25 80 LEU A CA 1
ATOM 648 C C . LEU A 1 80 ? 11.642 4.111 -20.888 1.00 70.25 80 LEU A C 1
ATOM 650 O O . LEU A 1 80 ? 11.861 4.036 -22.093 1.00 70.25 80 LEU A O 1
ATOM 654 N N . VAL A 1 81 ? 12.379 4.863 -20.067 1.00 71.69 81 VAL A N 1
ATOM 655 C CA . VAL A 1 81 ? 13.477 5.745 -20.503 1.00 71.69 81 VAL A CA 1
ATOM 656 C C . VAL A 1 81 ? 14.810 5.007 -20.579 1.00 71.69 81 VAL A C 1
ATOM 658 O O . VAL A 1 81 ? 15.605 5.258 -21.481 1.00 71.69 81 VAL A O 1
ATOM 661 N N . HIS A 1 82 ? 15.035 4.057 -19.677 1.00 62.94 82 HIS A N 1
ATOM 662 C CA . HIS A 1 82 ? 16.121 3.092 -19.748 1.00 62.94 82 HIS A CA 1
ATOM 663 C C . HIS A 1 82 ? 15.520 1.701 -19.971 1.00 62.94 82 HIS A C 1
ATOM 665 O O . HIS A 1 82 ? 15.473 0.894 -19.034 1.00 62.94 82 HIS A O 1
ATOM 671 N N . PRO A 1 83 ? 15.068 1.378 -21.203 1.00 58.19 83 PRO A N 1
ATOM 672 C CA . PRO A 1 83 ? 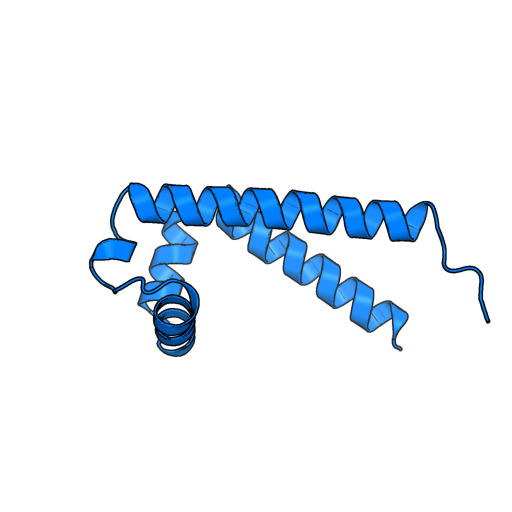14.863 -0.013 -21.556 1.00 58.19 83 PRO A CA 1
ATOM 673 C C . PRO A 1 83 ? 16.227 -0.657 -21.367 1.00 58.19 83 PRO A C 1
ATOM 675 O O . PRO A 1 83 ? 17.174 -0.257 -22.038 1.00 58.19 83 PRO A O 1
ATOM 678 N N . ALA A 1 84 ? 16.340 -1.544 -20.376 1.00 57.94 84 ALA A N 1
ATOM 679 C CA . ALA A 1 84 ? 17.592 -2.182 -20.002 1.00 57.94 84 ALA A CA 1
ATOM 680 C C . ALA A 1 84 ? 18.416 -2.467 -21.262 1.00 57.94 84 ALA A C 1
ATOM 682 O O . ALA A 1 84 ? 18.005 -3.276 -22.097 1.00 57.94 84 ALA A O 1
ATOM 683 N N . SER A 1 85 ? 19.528 -1.745 -21.421 1.00 52.19 85 SER A N 1
ATOM 684 C CA . SER A 1 85 ? 20.587 -2.131 -22.334 1.00 52.19 85 SER A CA 1
ATOM 685 C C . SER A 1 85 ? 21.002 -3.522 -21.882 1.00 52.19 85 SER A C 1
ATOM 687 O O . SER A 1 85 ? 21.665 -3.678 -20.857 1.00 52.19 85 SER A O 1
ATOM 689 N N . SER A 1 86 ? 20.476 -4.511 -22.598 1.00 41.41 86 SER A N 1
ATOM 690 C CA . SER A 1 86 ? 20.835 -5.922 -22.548 1.00 41.41 86 SER A CA 1
ATOM 691 C C . SER A 1 86 ? 22.350 -6.061 -22.474 1.00 41.41 86 SER A C 1
ATOM 693 O O . SER A 1 86 ? 23.060 -5.425 -23.258 1.00 41.41 86 SER A O 1
ATOM 695 N N . PRO A 1 87 ? 22.831 -6.845 -21.510 1.00 43.31 87 PRO A N 1
ATOM 696 C CA . PRO A 1 87 ? 23.180 -8.231 -21.824 1.00 43.31 87 PRO A CA 1
ATOM 697 C C . PRO A 1 87 ? 22.207 -9.258 -21.233 1.00 43.31 87 PRO A C 1
ATOM 699 O O . PRO A 1 87 ? 21.745 -9.075 -20.084 1.00 43.31 87 PRO A O 1
#

Radius of gyration: 15.56 Å; chains: 1; bounding box: 34×25×41 Å